Protein AF-A0A2D8ULL7-F1 (afdb_monomer)

Nearest PDB structures (foldseek):
  1o70-assembly1_A  TM=7.660E-01  e=4.285E-09  Drosophila melanogaster
  5n86-assembly1_A  TM=6.828E-01  e=6.508E-05  Homo sapiens
  7vd7-assembly1_A  TM=2.998E-01  e=7.685E-01  Salmonella enterica subsp. enterica serovar Typhimurium

Foldseek 3Di:
DDDDDDDDDDDDDDDPDDPPPDPPPPPPDCFLDDDPQQRVLRVLCSVQPPDDPPVFQKEFAGEGVLQVVVVVVPPPDDDDDNVQSNLLSQQRMFGHAQFLVNLVVQCVVVPFKHWTATSSGDIWIWGADPVGWIWIAAPVRDIWTQPATQDDDVSYGYTYTHHRHGHDP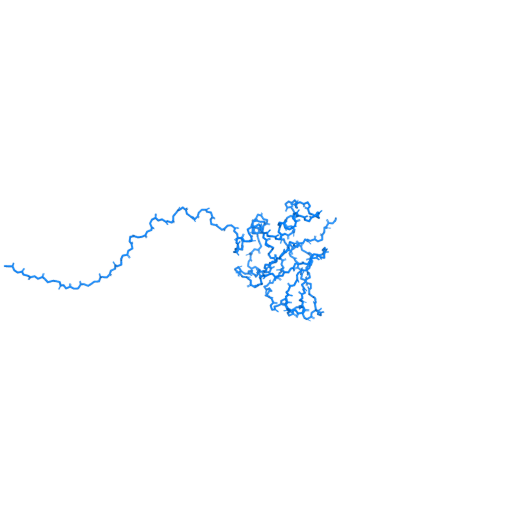PD

Radius of gyration: 24.32 Å; Cα contacts (8 Å, |Δi|>4): 278; chains: 1; bounding box: 44×92×46 Å

Secondary structure (DSSP, 8-state):
------------------S--SSSSSS----SSS-GGGHHHHHHHHHH-TTTTSS--EEEEEE-HHHHHHHHHSTT-PPPPHHHHHHHHHHTEEES---HHHHHHHHHHTTSEEEEEBTTSSEEEEEE-TTS-EEEE-TT--EEEEEEEEEEETTEEEEEESS--------

Sequence (171 aa):
MKTLNYFFKISLIAILFISYSSQAQSDAKSSVFEGNDLETFSKAMSVNTGDFFNGDKLTVFTPTNAAFENLSTEKYVEMPSDSKLRSTVYYHVVQGNLKSSDLKALIKEKGGRAMLKTLEGTTLTVSENSNGDIFVVDNLGRVASVSEPDLSQGNVIYHKIDKVLLPARNR

Solvent-accessible surface area (backbone atoms only — not comparable to full-atom values): 10231 Å² total; per-residue (Å²): 139,83,90,83,82,92,77,85,92,82,90,80,80,91,76,97,72,76,100,74,81,86,88,78,73,87,81,64,74,74,47,78,57,92,51,89,51,33,49,63,51,17,45,58,40,63,78,64,49,92,73,66,81,79,77,52,44,25,21,33,54,42,32,30,47,67,12,53,56,54,45,69,71,40,95,83,56,76,82,60,54,74,71,50,44,41,43,31,55,30,46,36,27,29,79,38,66,58,40,62,69,52,49,51,50,44,12,57,75,55,76,52,43,26,81,43,60,20,71,57,69,57,61,37,37,37,33,61,53,98,87,69,51,47,34,42,31,31,68,76,70,52,74,21,46,53,79,46,68,67,40,76,55,90,60,29,27,34,26,32,21,61,36,71,64,49,65,63,82,84,124

Structure (mmCIF, N/CA/C/O backbone):
data_AF-A0A2D8ULL7-F1
#
_entry.id   AF-A0A2D8ULL7-F1
#
loop_
_atom_site.group_PDB
_atom_site.id
_atom_site.type_symbol
_atom_site.label_atom_id
_atom_site.label_alt_id
_atom_site.label_comp_id
_atom_site.label_asym_id
_atom_site.label_entity_id
_atom_site.label_seq_id
_atom_site.pdbx_PDB_ins_code
_atom_site.Cartn_x
_atom_site.Cartn_y
_atom_site.Cartn_z
_atom_site.occupancy
_atom_site.B_iso_or_equiv
_atom_site.auth_seq_id
_atom_site.auth_comp_id
_atom_site.auth_asym_id
_atom_site.auth_atom_id
_atom_site.pdbx_PDB_model_num
ATOM 1 N N . MET A 1 1 ? 27.267 77.891 25.162 1.00 42.53 1 MET A N 1
ATOM 2 C CA . MET A 1 1 ? 26.117 77.566 24.283 1.00 42.53 1 MET A CA 1
ATOM 3 C C . MET A 1 1 ? 26.045 76.047 24.203 1.00 42.53 1 MET A C 1
ATOM 5 O O . MET A 1 1 ? 26.961 75.452 23.670 1.00 42.53 1 MET A O 1
ATOM 9 N N . LYS A 1 2 ? 25.275 75.434 25.107 1.00 42.53 2 LYS A N 1
ATOM 10 C CA . LYS A 1 2 ? 23.901 74.912 24.933 1.00 42.53 2 LYS A CA 1
ATOM 11 C C . LYS A 1 2 ? 23.903 73.431 24.517 1.00 42.53 2 LYS A C 1
ATOM 13 O O . LYS A 1 2 ? 24.079 73.090 23.358 1.00 42.53 2 LYS A O 1
ATOM 18 N N . THR A 1 3 ? 23.700 72.603 25.535 1.00 50.41 3 THR A N 1
ATOM 19 C CA . THR A 1 3 ? 23.174 71.235 25.525 1.00 50.41 3 THR A CA 1
ATOM 20 C C . THR A 1 3 ? 21.748 71.191 24.953 1.00 50.41 3 THR A C 1
ATOM 22 O O . THR A 1 3 ? 20.977 72.110 25.227 1.00 50.41 3 THR A O 1
ATOM 25 N N . LEU A 1 4 ? 21.381 70.133 24.211 1.00 41.19 4 LEU A N 1
ATOM 26 C CA . LEU A 1 4 ? 19.994 69.637 24.054 1.00 41.19 4 LEU A CA 1
ATOM 27 C C . LEU A 1 4 ? 20.014 68.277 23.315 1.00 41.19 4 LEU A C 1
ATOM 29 O O . LEU A 1 4 ? 20.316 68.220 22.132 1.00 41.19 4 LEU A O 1
ATOM 33 N N . ASN A 1 5 ? 20.029 67.155 24.035 1.00 39.62 5 ASN A N 1
ATOM 34 C CA . ASN A 1 5 ? 18.883 66.341 24.478 1.00 39.62 5 ASN A CA 1
ATOM 35 C C . ASN A 1 5 ? 18.274 65.421 23.406 1.00 39.62 5 ASN A C 1
ATOM 37 O O . ASN A 1 5 ? 17.535 65.840 22.522 1.00 39.62 5 ASN A O 1
ATOM 41 N N . TYR A 1 6 ? 18.537 64.130 23.623 1.00 51.78 6 TYR A N 1
ATOM 42 C CA . TYR A 1 6 ? 17.679 62.982 23.334 1.00 51.78 6 TYR A CA 1
ATOM 43 C C . TYR A 1 6 ? 16.190 63.281 23.556 1.00 51.78 6 TYR A C 1
ATOM 45 O O . TYR A 1 6 ? 15.825 63.627 24.674 1.00 51.78 6 TYR A O 1
ATOM 53 N N . PHE A 1 7 ? 15.334 63.013 22.567 1.00 45.09 7 PHE A N 1
ATOM 54 C CA . PHE A 1 7 ? 13.934 62.628 22.787 1.00 45.09 7 PHE A CA 1
ATOM 55 C C . PHE A 1 7 ? 13.396 61.835 21.574 1.00 45.09 7 PHE A C 1
ATOM 57 O O . PHE A 1 7 ? 13.470 62.306 20.448 1.00 45.09 7 PHE A O 1
ATOM 64 N N . PHE A 1 8 ? 12.816 60.660 21.867 1.00 37.88 8 PHE A N 1
ATOM 65 C CA . PHE A 1 8 ? 11.925 59.813 21.039 1.00 37.88 8 PHE A CA 1
ATOM 66 C C . PHE A 1 8 ? 12.534 59.045 19.843 1.00 37.88 8 PHE A C 1
ATOM 68 O O . PHE A 1 8 ? 12.815 59.614 18.802 1.00 37.88 8 PHE A O 1
ATOM 75 N N . LYS A 1 9 ? 12.882 57.752 19.975 1.00 40.62 9 LYS A N 1
ATOM 76 C CA . LYS A 1 9 ? 12.025 56.531 19.950 1.00 40.62 9 LYS A CA 1
ATOM 77 C C . LYS A 1 9 ? 11.342 56.252 18.595 1.00 40.62 9 LYS A C 1
ATOM 79 O O . LYS A 1 9 ? 10.423 56.974 18.244 1.00 40.62 9 LYS A O 1
ATOM 84 N N . ILE A 1 10 ? 11.763 55.152 17.947 1.00 43.44 10 ILE A N 1
ATOM 85 C CA . ILE A 1 10 ? 11.029 54.059 17.240 1.00 43.44 10 ILE A CA 1
ATOM 86 C C . ILE A 1 10 ? 12.094 53.369 16.346 1.00 43.44 10 ILE A C 1
ATOM 88 O O . ILE A 1 10 ? 12.570 53.951 15.385 1.00 43.44 10 ILE A O 1
ATOM 92 N N . SER A 1 11 ? 12.746 52.287 16.785 1.00 40.41 11 SER A N 1
ATOM 93 C CA . SER A 1 11 ? 12.319 50.886 16.605 1.00 40.41 11 SER A CA 1
ATOM 94 C C . SER A 1 11 ? 12.140 50.465 15.138 1.00 40.41 11 SER A C 1
ATOM 96 O O . SER A 1 11 ? 11.037 50.592 14.625 1.00 40.41 11 SER A O 1
ATOM 98 N N . LEU A 1 12 ? 13.171 49.879 14.512 1.00 40.28 12 LEU A N 1
ATOM 99 C CA . LEU A 1 12 ? 13.035 48.758 13.559 1.00 40.28 12 LEU A CA 1
ATOM 100 C C . LEU A 1 12 ? 14.432 48.172 13.272 1.00 40.28 12 LEU A C 1
ATOM 102 O O . LEU A 1 12 ? 15.271 48.812 12.654 1.00 40.28 12 LEU A O 1
ATOM 106 N N . ILE A 1 13 ? 14.791 47.105 13.984 1.00 45.66 13 ILE A N 1
ATOM 107 C CA . ILE A 1 13 ? 14.925 45.746 13.432 1.00 45.66 13 ILE A CA 1
ATOM 108 C C . ILE A 1 13 ? 16.165 45.605 12.540 1.00 45.66 13 ILE A C 1
ATOM 110 O O . ILE A 1 13 ? 16.195 45.959 11.366 1.00 45.66 13 ILE A O 1
ATOM 114 N N . ALA A 1 14 ? 17.188 45.018 13.160 1.00 44.94 14 ALA A N 1
ATOM 115 C CA . ALA A 1 14 ? 18.202 44.231 12.489 1.00 44.94 14 ALA A CA 1
ATOM 116 C C . ALA A 1 14 ? 17.547 43.219 11.543 1.00 44.94 14 ALA A C 1
ATOM 118 O O . ALA A 1 14 ? 16.606 42.560 11.958 1.00 44.94 14 ALA A O 1
ATOM 119 N N . ILE A 1 15 ? 18.072 43.085 10.328 1.00 46.38 15 ILE A N 1
ATOM 120 C CA . ILE A 1 15 ? 18.322 41.823 9.610 1.00 46.38 15 ILE A CA 1
ATOM 121 C C . ILE A 1 15 ? 19.080 42.239 8.342 1.00 46.38 15 ILE A C 1
ATOM 123 O O . ILE A 1 15 ? 18.524 42.506 7.285 1.00 46.38 15 ILE A O 1
ATOM 127 N N . LEU A 1 16 ? 20.399 42.346 8.487 1.00 43.47 16 LEU A N 1
ATOM 128 C CA . LEU A 1 16 ? 21.335 42.162 7.384 1.00 43.47 16 LEU A CA 1
ATOM 129 C C . LEU A 1 16 ? 21.692 40.672 7.406 1.00 43.47 16 LEU A C 1
ATOM 131 O O . LEU A 1 16 ? 22.759 40.288 7.872 1.00 43.47 16 LEU A O 1
ATOM 135 N N . PHE A 1 17 ? 20.737 39.818 7.043 1.00 42.25 17 PHE A N 1
ATOM 136 C CA . PHE A 1 17 ? 20.925 38.373 7.001 1.00 42.25 17 PHE A CA 1
ATOM 137 C C . PHE A 1 17 ? 20.250 37.814 5.746 1.00 42.25 17 PHE A C 1
ATOM 139 O O . PHE A 1 17 ? 19.043 37.934 5.564 1.00 42.25 17 PHE A O 1
ATOM 146 N N . ILE A 1 18 ? 21.087 37.135 4.956 1.00 45.19 18 ILE A N 1
ATOM 147 C CA . ILE A 1 18 ? 20.763 36.101 3.965 1.00 45.19 18 ILE A CA 1
ATOM 148 C C . ILE A 1 18 ? 20.451 36.614 2.549 1.00 45.19 18 ILE A C 1
ATOM 150 O O . ILE A 1 18 ? 19.363 36.456 2.013 1.00 45.19 18 ILE A O 1
ATOM 154 N N . SER A 1 19 ? 21.508 37.061 1.868 1.00 42.50 19 SER A N 1
ATOM 155 C CA . SER A 1 19 ? 21.683 36.856 0.418 1.00 42.50 19 SER A CA 1
ATOM 156 C C . SER A 1 19 ? 22.221 35.440 0.120 1.00 42.50 19 SER A C 1
ATOM 158 O O . SER A 1 19 ? 23.139 35.273 -0.675 1.00 42.50 19 SER A O 1
ATOM 160 N N . TYR A 1 20 ? 21.697 34.416 0.801 1.00 45.00 20 TYR A N 1
ATOM 161 C CA . TYR A 1 20 ? 22.112 33.010 0.679 1.00 45.00 20 TYR A CA 1
ATOM 162 C C . TYR A 1 20 ? 20.881 32.099 0.631 1.00 45.00 20 TYR A C 1
ATOM 164 O O . TYR A 1 20 ? 20.633 31.308 1.532 1.00 45.00 20 TYR A O 1
ATOM 172 N N . SER A 1 21 ? 20.076 32.224 -0.418 1.00 46.81 21 SER A N 1
ATOM 173 C CA . SER A 1 21 ? 19.049 31.224 -0.740 1.00 46.81 21 SER A CA 1
ATOM 174 C C . SER A 1 21 ? 18.521 31.427 -2.161 1.00 46.81 21 SER A C 1
ATOM 176 O O . SER A 1 21 ? 17.339 31.634 -2.400 1.00 46.81 21 SER A O 1
ATOM 178 N N . SER A 1 22 ? 19.408 31.408 -3.156 1.00 46.19 22 SER A N 1
ATOM 179 C CA . SER A 1 22 ? 18.988 31.318 -4.568 1.00 46.19 22 SER A CA 1
ATOM 180 C C . SER A 1 22 ? 19.790 30.304 -5.385 1.00 46.19 22 SER A C 1
ATOM 182 O O . SER A 1 22 ? 19.709 30.296 -6.605 1.00 46.19 22 SER A O 1
ATOM 184 N N . GLN A 1 23 ? 20.513 29.395 -4.721 1.00 43.12 23 GLN A N 1
ATOM 185 C CA . GLN A 1 23 ? 21.093 28.197 -5.347 1.00 43.12 23 GLN A CA 1
ATOM 186 C C . GLN A 1 23 ? 20.774 26.912 -4.563 1.00 43.12 23 GLN A C 1
ATOM 188 O O . GLN A 1 23 ? 21.605 26.025 -4.433 1.00 43.12 23 GLN A O 1
ATOM 193 N N . ALA A 1 24 ? 19.558 26.811 -4.024 1.00 42.03 24 ALA A N 1
ATOM 194 C CA . ALA A 1 24 ? 19.041 25.570 -3.432 1.00 42.03 24 ALA A CA 1
ATOM 195 C C . ALA A 1 24 ? 17.569 25.305 -3.806 1.00 42.03 24 ALA A C 1
ATOM 197 O O . ALA A 1 24 ? 16.882 24.541 -3.138 1.00 42.03 24 ALA A O 1
ATOM 198 N N . GLN A 1 25 ? 17.066 25.968 -4.856 1.00 40.09 25 GLN A N 1
ATOM 199 C CA . GLN A 1 25 ? 15.654 25.912 -5.258 1.00 40.09 25 GLN A CA 1
ATOM 200 C C . GLN A 1 25 ? 15.448 25.453 -6.714 1.00 40.09 25 GLN A C 1
ATOM 202 O O . GLN A 1 25 ? 14.352 25.591 -7.247 1.00 40.09 25 GLN A O 1
ATOM 207 N N . SER A 1 26 ? 16.475 24.885 -7.358 1.00 35.97 26 SER A N 1
ATOM 208 C CA . SER A 1 26 ? 16.364 24.283 -8.700 1.00 35.97 26 SER A CA 1
ATOM 209 C C . SER A 1 26 ? 16.340 22.749 -8.714 1.00 35.97 26 SER A C 1
ATOM 211 O O . SER A 1 26 ? 15.987 22.187 -9.740 1.00 35.97 26 SER A O 1
ATOM 213 N N . ASP A 1 27 ? 16.601 22.085 -7.582 1.00 39.12 27 ASP A N 1
ATOM 214 C CA . ASP A 1 27 ? 16.480 20.619 -7.425 1.00 39.12 27 ASP A CA 1
ATOM 215 C C . ASP A 1 27 ? 15.323 20.232 -6.479 1.00 39.12 27 ASP A C 1
ATOM 217 O O . ASP A 1 27 ? 15.292 19.159 -5.875 1.00 39.12 27 ASP A O 1
ATOM 221 N N . ALA A 1 28 ? 14.366 21.145 -6.292 1.00 39.00 28 ALA A N 1
ATOM 222 C CA . ALA A 1 28 ? 13.261 20.986 -5.358 1.00 39.00 28 ALA A CA 1
ATOM 223 C C . ALA A 1 28 ? 12.310 19.857 -5.797 1.00 39.00 28 ALA A C 1
ATOM 225 O O . ALA A 1 28 ? 11.585 19.999 -6.777 1.00 39.00 28 ALA A O 1
ATOM 226 N N . LYS A 1 29 ? 12.300 18.759 -5.026 1.00 42.38 29 LYS A N 1
ATOM 227 C CA . LYS A 1 29 ? 11.183 17.809 -4.844 1.00 42.38 29 LYS A CA 1
ATOM 228 C C . LYS A 1 29 ? 10.343 17.545 -6.109 1.00 42.38 29 LYS A C 1
AT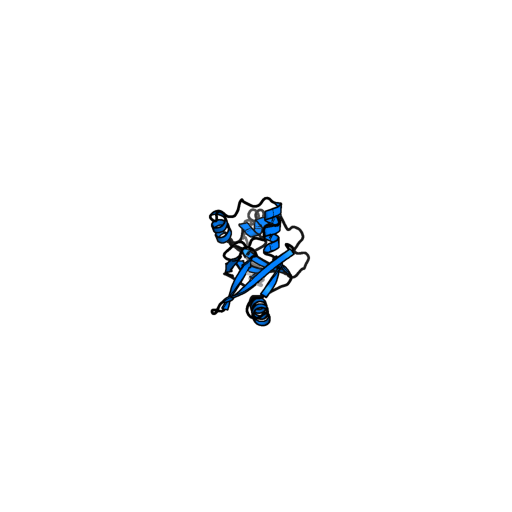OM 230 O O . LYS A 1 29 ? 9.236 18.052 -6.249 1.00 42.38 29 LYS A O 1
ATOM 235 N N . SER A 1 30 ? 10.808 16.639 -6.970 1.00 47.38 30 SER A N 1
ATOM 236 C CA . SER A 1 30 ? 9.905 15.916 -7.891 1.00 47.38 30 SER A CA 1
ATOM 237 C C . SER A 1 30 ? 9.269 14.677 -7.240 1.00 47.38 30 SER A C 1
ATOM 239 O O . SER A 1 30 ? 8.672 13.842 -7.926 1.00 47.38 30 SER A O 1
ATOM 241 N N . SER A 1 31 ? 9.411 14.528 -5.918 1.00 57.62 31 SER A N 1
ATOM 242 C CA . SER A 1 31 ? 8.870 13.400 -5.175 1.00 57.62 31 SER A CA 1
ATOM 243 C C . SER A 1 31 ? 7.393 13.641 -4.857 1.00 57.62 31 SER A C 1
ATOM 245 O O . SER A 1 31 ? 7.048 14.567 -4.125 1.00 57.62 31 SER A O 1
ATOM 247 N N . VAL A 1 32 ? 6.520 12.793 -5.408 1.00 67.50 32 VAL A N 1
ATOM 248 C CA . VAL A 1 32 ? 5.076 12.787 -5.119 1.00 67.50 32 VAL A CA 1
ATOM 249 C C . VAL A 1 32 ? 4.803 12.608 -3.621 1.00 67.50 32 VAL A C 1
ATOM 251 O O . VAL A 1 32 ? 3.843 13.176 -3.115 1.00 67.50 32 VAL A O 1
ATOM 254 N N . PHE A 1 33 ? 5.659 11.870 -2.907 1.00 73.88 33 PHE A N 1
ATOM 255 C CA . PHE A 1 33 ? 5.548 11.631 -1.467 1.00 73.88 33 PHE A CA 1
ATOM 256 C C . PHE A 1 33 ? 6.785 12.127 -0.718 1.00 73.88 33 PHE A C 1
ATOM 258 O O . PHE A 1 33 ? 7.880 12.204 -1.279 1.00 73.88 33 PHE A O 1
ATOM 265 N N . GLU A 1 34 ? 6.615 12.464 0.560 1.00 70.75 34 GLU A N 1
ATOM 266 C CA . GLU A 1 34 ? 7.719 12.869 1.430 1.00 70.75 34 GLU A CA 1
ATOM 267 C C . GLU A 1 34 ? 8.381 11.641 2.070 1.00 70.75 34 GLU A C 1
ATOM 269 O O . GLU A 1 34 ? 7.708 10.811 2.681 1.00 70.75 34 GLU A O 1
ATOM 274 N N . GLY A 1 35 ? 9.703 11.524 1.917 1.00 69.62 35 GLY A N 1
ATOM 275 C CA . GLY A 1 35 ? 10.508 10.432 2.472 1.00 69.62 35 GLY A CA 1
ATOM 276 C C . GLY A 1 35 ? 11.676 10.066 1.557 1.00 69.62 35 GLY A C 1
ATOM 277 O O . GLY A 1 35 ? 11.483 9.817 0.367 1.00 69.62 35 GLY A O 1
ATOM 278 N N . ASN A 1 36 ? 12.891 10.019 2.107 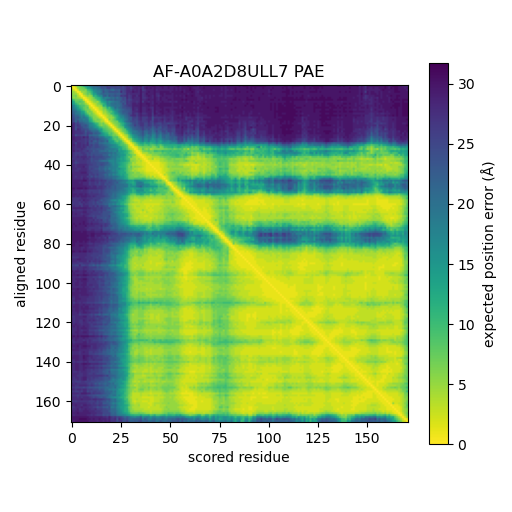1.00 75.75 36 ASN A N 1
ATOM 279 C CA . ASN A 1 36 ? 14.085 9.555 1.383 1.00 75.75 36 ASN A CA 1
ATOM 280 C C . ASN A 1 36 ? 13.982 8.066 0.998 1.00 75.75 36 ASN A C 1
ATOM 282 O O . ASN A 1 36 ? 14.583 7.612 0.030 1.00 75.75 36 ASN A O 1
ATOM 286 N N . ASP A 1 37 ? 13.173 7.310 1.735 1.00 79.81 37 ASP A N 1
ATOM 287 C CA . ASP A 1 37 ? 12.847 5.910 1.505 1.00 79.81 37 ASP A CA 1
ATOM 288 C C . ASP A 1 37 ? 11.813 5.688 0.389 1.00 79.81 37 ASP A C 1
ATOM 290 O O . ASP A 1 37 ? 11.549 4.536 0.058 1.00 79.81 37 ASP A O 1
ATOM 294 N N . LEU A 1 38 ? 11.238 6.742 -0.205 1.00 80.19 38 LEU A N 1
ATOM 295 C CA . LEU A 1 38 ? 10.164 6.649 -1.210 1.00 80.19 38 LEU A CA 1
AT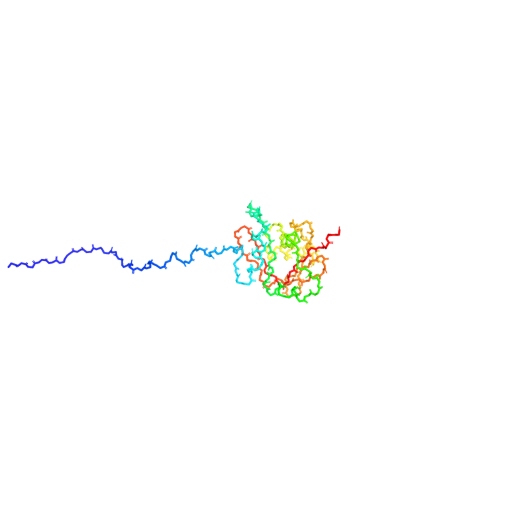OM 296 C C . LEU A 1 38 ? 10.548 7.203 -2.590 1.00 80.19 38 LEU A C 1
ATOM 298 O O . LEU A 1 38 ? 9.698 7.293 -3.484 1.00 80.19 38 LEU A O 1
ATOM 302 N N . GLU A 1 39 ? 11.807 7.596 -2.783 1.00 79.50 39 GLU A N 1
ATOM 303 C CA . GLU A 1 39 ? 12.277 8.252 -4.009 1.00 79.50 39 GLU A CA 1
ATOM 304 C C . GLU A 1 39 ? 12.041 7.399 -5.262 1.00 79.50 39 GLU A C 1
ATOM 306 O O . GLU A 1 39 ? 11.579 7.916 -6.283 1.00 79.50 39 GLU A O 1
ATOM 311 N N . THR A 1 40 ? 12.281 6.085 -5.180 1.00 79.62 40 THR A N 1
ATOM 312 C CA . THR A 1 40 ? 12.129 5.167 -6.322 1.00 79.62 40 THR A CA 1
ATOM 313 C C . THR A 1 40 ? 10.683 5.114 -6.809 1.00 79.62 40 THR A C 1
ATOM 315 O O . THR A 1 40 ? 10.417 5.304 -7.999 1.00 79.62 40 THR A O 1
ATOM 318 N N . PHE A 1 41 ? 9.732 4.914 -5.889 1.00 81.88 41 PHE A N 1
ATOM 319 C CA . PHE A 1 41 ? 8.310 4.879 -6.231 1.00 81.88 41 PHE A CA 1
ATOM 320 C C . PHE A 1 41 ? 7.810 6.249 -6.685 1.00 81.88 41 PHE A C 1
ATOM 322 O O . PHE A 1 41 ? 7.108 6.348 -7.689 1.00 81.88 41 PHE A O 1
ATOM 329 N N . SER A 1 42 ? 8.209 7.315 -5.989 1.00 78.44 42 SER A N 1
ATOM 330 C CA . SER A 1 42 ? 7.803 8.679 -6.329 1.00 78.44 42 SER A CA 1
ATOM 331 C C . SER A 1 42 ? 8.251 9.065 -7.735 1.00 78.44 42 SER A C 1
ATOM 333 O O . SER A 1 42 ? 7.469 9.632 -8.490 1.00 78.44 42 SER A O 1
ATOM 335 N N . LYS A 1 43 ? 9.475 8.698 -8.130 1.00 78.12 43 LYS A N 1
ATOM 336 C CA . LYS A 1 43 ? 9.974 8.908 -9.492 1.00 78.12 43 LYS A CA 1
ATOM 337 C C . LYS A 1 43 ? 9.203 8.075 -10.515 1.00 78.12 43 LYS A C 1
ATOM 339 O O . LYS A 1 43 ? 8.813 8.605 -11.554 1.00 78.12 43 LYS A O 1
ATOM 344 N N . ALA A 1 44 ? 8.962 6.793 -10.226 1.00 77.12 44 ALA A N 1
ATOM 345 C CA . ALA A 1 44 ? 8.168 5.921 -11.094 1.00 77.12 44 ALA A CA 1
ATOM 346 C C . ALA A 1 44 ? 6.746 6.463 -11.303 1.00 77.12 44 ALA A C 1
ATOM 348 O O . ALA A 1 44 ? 6.208 6.360 -12.406 1.00 77.12 44 ALA A O 1
ATOM 349 N N . MET A 1 45 ? 6.171 7.081 -10.272 1.00 77.75 45 MET A N 1
ATOM 350 C CA . MET A 1 45 ? 4.891 7.769 -10.344 1.00 77.75 45 MET A CA 1
ATOM 351 C C . MET A 1 45 ? 5.008 9.031 -11.211 1.00 77.75 45 MET A C 1
ATOM 353 O O . MET A 1 45 ? 4.408 9.078 -12.281 1.00 77.75 45 MET A O 1
ATOM 357 N N . SER A 1 46 ? 5.883 9.981 -10.870 1.00 73.44 46 SER A N 1
ATOM 358 C CA . SER A 1 46 ? 6.063 11.243 -11.614 1.00 73.44 46 SER A CA 1
ATOM 359 C C . SER A 1 46 ? 6.276 11.067 -13.125 1.00 73.44 46 SER A C 1
ATOM 361 O O . SER A 1 46 ? 5.780 11.870 -13.909 1.00 73.44 46 SER A O 1
ATOM 363 N N . VAL A 1 47 ? 6.972 10.008 -13.556 1.00 70.12 47 VAL A N 1
ATOM 364 C CA . VAL A 1 47 ? 7.218 9.723 -14.984 1.00 70.12 47 VAL A CA 1
ATOM 365 C C . VAL A 1 47 ? 5.984 9.156 -15.704 1.00 70.12 47 VAL A C 1
ATOM 367 O O . VAL A 1 47 ? 5.838 9.342 -16.908 1.00 70.12 47 VAL A O 1
ATOM 370 N N . ASN A 1 48 ? 5.078 8.478 -14.993 1.00 64.50 48 ASN A N 1
ATOM 371 C CA . ASN A 1 48 ? 3.993 7.694 -15.598 1.00 64.50 48 ASN A CA 1
ATOM 372 C C . ASN A 1 48 ? 2.578 8.225 -15.319 1.00 64.50 48 ASN A C 1
ATOM 374 O O . ASN A 1 48 ? 1.608 7.658 -15.838 1.00 64.50 48 ASN A O 1
ATOM 378 N N . THR A 1 49 ? 2.426 9.260 -14.485 1.00 62.44 49 THR A N 1
ATOM 379 C CA . THR A 1 49 ? 1.140 9.579 -13.838 1.00 62.44 49 THR A CA 1
ATOM 380 C C . THR A 1 49 ? 0.777 11.070 -13.844 1.00 62.44 49 THR A C 1
ATOM 382 O O . THR A 1 49 ? 0.258 11.568 -12.847 1.00 62.44 49 THR A O 1
ATOM 385 N N . GLY A 1 50 ? 1.012 11.782 -14.953 1.00 56.53 50 GLY A N 1
ATOM 386 C CA . GLY A 1 50 ? 0.738 13.226 -15.076 1.00 56.53 50 GLY A CA 1
ATOM 387 C C . GLY A 1 50 ? -0.697 13.688 -14.751 1.00 56.53 50 GLY A C 1
ATOM 388 O O . GLY A 1 50 ? -0.871 14.848 -14.405 1.00 56.53 50 GLY A O 1
ATOM 389 N N . ASP A 1 51 ? -1.696 12.791 -14.771 1.00 56.16 51 ASP A N 1
ATOM 390 C CA . ASP A 1 51 ? -3.125 13.164 -14.754 1.00 56.16 51 ASP A CA 1
ATOM 391 C C . ASP A 1 51 ? -3.968 12.614 -13.581 1.00 56.16 51 ASP A C 1
ATOM 393 O O . ASP A 1 51 ? -5.188 12.764 -13.580 1.00 56.16 51 ASP A O 1
ATOM 397 N N . PHE A 1 52 ? -3.394 11.950 -12.573 1.00 59.91 52 PHE A N 1
ATOM 398 C CA . PHE A 1 52 ? -4.238 11.274 -11.565 1.00 59.91 52 PHE A CA 1
ATOM 399 C C . PHE A 1 52 ? -4.780 12.150 -10.456 1.00 59.91 52 PHE A C 1
ATOM 401 O O . PHE A 1 52 ? -5.832 11.859 -9.893 1.00 59.91 52 PHE A O 1
ATOM 408 N N . PHE A 1 53 ? -4.054 13.200 -10.101 1.00 61.75 53 PHE A N 1
ATOM 409 C CA . PHE A 1 53 ? -4.368 14.001 -8.925 1.00 61.75 53 PHE A CA 1
ATOM 410 C C . PHE A 1 53 ? -5.371 15.117 -9.247 1.00 61.75 53 PHE A C 1
ATOM 412 O O . PHE A 1 53 ? -5.327 16.182 -8.635 1.00 61.75 53 PHE A O 1
ATOM 419 N N . ASN A 1 54 ? -6.298 14.871 -10.182 1.00 62.72 54 ASN A N 1
ATOM 420 C CA . ASN A 1 54 ? -7.355 15.798 -10.604 1.00 62.72 54 ASN A CA 1
ATOM 421 C C . ASN A 1 54 ? -8.469 15.943 -9.543 1.00 62.72 54 ASN A C 1
ATOM 423 O O . ASN A 1 54 ? -9.655 15.936 -9.854 1.00 62.72 54 ASN A O 1
ATOM 427 N N . GLY A 1 55 ? -8.095 16.065 -8.267 1.00 63.97 55 GLY A N 1
ATOM 428 C CA . GLY A 1 55 ? -9.020 16.270 -7.151 1.00 63.97 55 GLY A CA 1
ATOM 429 C C . GLY A 1 55 ? -9.636 14.997 -6.564 1.00 63.97 55 GLY A C 1
ATOM 430 O O . GLY A 1 55 ? -10.335 15.089 -5.555 1.00 63.97 55 GLY A O 1
ATOM 431 N N . ASP A 1 56 ? -9.354 13.827 -7.137 1.00 79.31 56 ASP A N 1
ATOM 432 C CA . ASP A 1 56 ? -9.872 12.561 -6.627 1.00 79.31 56 ASP A CA 1
ATOM 433 C C . ASP A 1 56 ? -9.239 12.170 -5.287 1.00 79.31 56 ASP A C 1
ATOM 435 O O . ASP A 1 56 ? -8.050 12.373 -5.027 1.00 79.31 56 ASP A O 1
ATOM 439 N N . LYS A 1 57 ? -10.070 11.575 -4.429 1.00 89.25 57 LYS A N 1
ATOM 440 C CA . LYS A 1 57 ? -9.646 10.945 -3.178 1.00 89.25 57 LYS A CA 1
ATOM 441 C C . LYS A 1 57 ? -9.047 9.589 -3.505 1.00 89.25 57 LYS A C 1
ATOM 443 O O . LYS A 1 57 ? -9.756 8.736 -4.044 1.00 89.25 57 LYS A O 1
ATOM 448 N N . LEU A 1 58 ? -7.775 9.396 -3.186 1.00 91.00 58 LEU 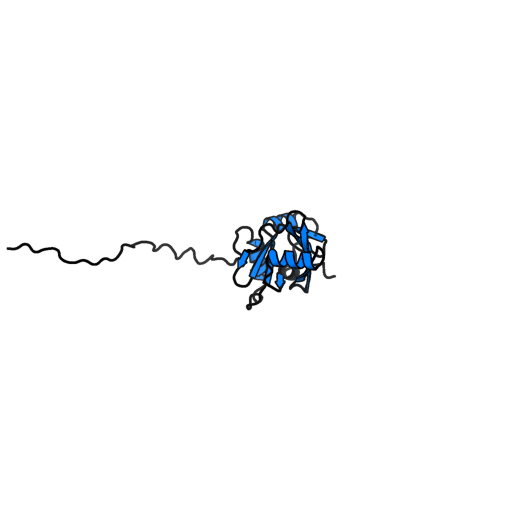A N 1
ATOM 449 C CA . LEU A 1 58 ? -7.023 8.190 -3.515 1.00 91.00 58 LEU A CA 1
ATOM 450 C C . LEU A 1 58 ? -6.294 7.658 -2.288 1.00 91.00 58 LEU A C 1
ATOM 452 O O . LEU A 1 58 ? -5.853 8.414 -1.422 1.00 91.00 58 LEU A O 1
ATOM 456 N N . THR A 1 59 ? -6.122 6.341 -2.269 1.00 93.56 59 THR A N 1
ATOM 457 C CA . THR A 1 59 ? -5.248 5.658 -1.325 1.00 93.56 59 THR A CA 1
ATOM 458 C C . THR A 1 59 ? -4.134 4.973 -2.091 1.00 93.56 59 THR A C 1
ATOM 460 O O . THR A 1 59 ? -4.400 4.232 -3.037 1.00 93.56 59 THR A O 1
ATOM 463 N N . VAL A 1 60 ? -2.891 5.223 -1.695 1.00 92.62 60 VAL A N 1
ATOM 464 C CA . VAL A 1 60 ? -1.702 4.676 -2.353 1.00 92.62 60 VAL A CA 1
ATOM 465 C C . VAL A 1 60 ? -0.936 3.799 -1.375 1.00 92.62 60 VAL A C 1
ATOM 467 O O . VAL A 1 60 ? -0.553 4.238 -0.296 1.00 92.62 60 VAL A O 1
ATOM 470 N N . PHE A 1 61 ? -0.698 2.547 -1.742 1.00 94.94 61 PHE A N 1
ATOM 471 C CA . PHE A 1 61 ? 0.194 1.672 -0.992 1.00 94.94 61 PHE A CA 1
ATOM 472 C C . PHE A 1 61 ? 1.613 1.870 -1.523 1.00 94.94 61 PHE A C 1
ATOM 474 O O . PHE A 1 61 ? 1.936 1.414 -2.612 1.00 94.94 61 PHE A O 1
ATOM 481 N N . THR A 1 62 ? 2.452 2.604 -0.801 1.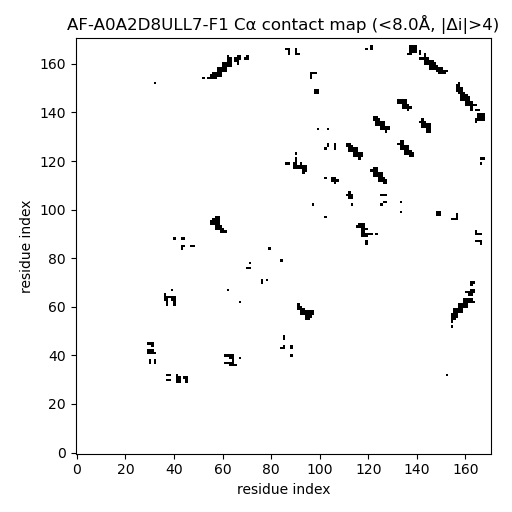00 92.31 62 THR A N 1
ATOM 482 C CA . THR A 1 62 ? 3.735 3.089 -1.318 1.00 92.31 62 THR A CA 1
ATOM 483 C C . THR A 1 62 ? 4.880 2.176 -0.869 1.00 92.31 62 THR A C 1
ATOM 485 O O . THR A 1 62 ? 5.247 2.199 0.308 1.00 92.31 62 THR A O 1
ATOM 488 N N . PRO A 1 63 ? 5.473 1.362 -1.758 1.00 92.62 63 PRO A N 1
ATOM 489 C CA . PRO A 1 63 ? 6.631 0.548 -1.415 1.00 92.62 63 PRO A CA 1
ATOM 490 C C . PRO A 1 63 ? 7.862 1.409 -1.131 1.00 92.62 63 PRO A C 1
ATOM 492 O O . PRO A 1 63 ? 8.147 2.376 -1.841 1.00 92.62 63 PRO A O 1
ATOM 495 N N . THR A 1 64 ? 8.609 1.022 -0.099 1.00 90.19 64 THR A N 1
ATOM 496 C CA . THR A 1 64 ? 9.899 1.637 0.249 1.00 90.19 64 THR A CA 1
ATOM 497 C C . THR A 1 64 ? 11.005 1.245 -0.736 1.00 90.19 64 THR A C 1
ATOM 499 O O . THR A 1 64 ? 10.903 0.244 -1.440 1.00 90.19 64 THR A O 1
ATOM 502 N N . ASN A 1 65 ? 12.116 1.980 -0.763 1.00 85.56 65 ASN A N 1
ATOM 503 C CA . ASN A 1 65 ? 13.294 1.636 -1.567 1.00 85.56 65 ASN A CA 1
ATOM 504 C C . ASN A 1 65 ? 13.795 0.213 -1.254 1.00 85.56 65 ASN A C 1
ATOM 506 O O . ASN A 1 65 ? 14.091 -0.548 -2.172 1.00 85.56 65 ASN A O 1
ATOM 510 N N . ALA A 1 66 ? 13.770 -0.191 0.022 1.00 85.31 66 ALA A N 1
ATOM 511 C CA . ALA A 1 66 ? 14.112 -1.552 0.440 1.00 85.31 66 ALA A CA 1
ATOM 512 C C . ALA A 1 66 ? 13.189 -2.614 -0.192 1.00 85.31 66 ALA A C 1
ATOM 514 O O . ALA A 1 66 ? 13.632 -3.711 -0.530 1.00 85.31 66 ALA A O 1
ATOM 515 N N . ALA A 1 67 ? 11.912 -2.290 -0.415 1.00 86.00 67 ALA A N 1
ATOM 516 C CA . ALA A 1 67 ? 10.980 -3.171 -1.115 1.00 86.00 67 ALA A CA 1
ATOM 517 C C . ALA A 1 67 ? 11.395 -3.413 -2.578 1.00 86.00 67 ALA A C 1
ATOM 519 O O . ALA A 1 67 ? 11.245 -4.528 -3.081 1.00 86.00 67 ALA A O 1
ATOM 520 N N . PHE A 1 68 ? 11.927 -2.390 -3.258 1.00 81.75 68 PHE A N 1
ATOM 521 C CA . PHE A 1 68 ? 12.443 -2.509 -4.627 1.00 81.75 68 PHE A CA 1
ATOM 522 C C . PHE A 1 68 ? 13.757 -3.285 -4.692 1.00 81.75 68 PHE A C 1
ATOM 524 O O . PHE A 1 68 ? 13.932 -4.114 -5.585 1.00 81.75 68 PHE A O 1
ATOM 531 N N . GLU A 1 69 ? 14.659 -3.058 -3.738 1.00 81.81 69 GLU A N 1
ATOM 532 C CA . GLU A 1 69 ? 15.900 -3.829 -3.622 1.00 81.81 69 GLU A CA 1
ATOM 533 C C . GLU A 1 69 ? 15.589 -5.318 -3.441 1.00 81.81 69 GLU A C 1
ATOM 535 O O . GLU A 1 69 ? 16.078 -6.150 -4.209 1.00 81.81 69 GLU A O 1
ATOM 540 N N . ASN A 1 70 ? 14.677 -5.653 -2.524 1.00 79.62 70 ASN A N 1
ATOM 541 C CA . ASN A 1 70 ? 14.226 -7.028 -2.318 1.00 79.62 70 ASN A CA 1
ATOM 542 C C . ASN A 1 70 ? 13.581 -7.618 -3.578 1.00 79.62 70 ASN A C 1
ATOM 544 O O . ASN A 1 70 ? 13.870 -8.760 -3.930 1.00 79.62 70 ASN A O 1
ATOM 548 N N . LEU A 1 71 ? 12.780 -6.840 -4.314 1.00 77.62 71 LEU A N 1
ATOM 549 C CA . LEU A 1 71 ? 12.172 -7.298 -5.565 1.00 77.62 71 LEU A CA 1
ATOM 550 C C . LEU A 1 71 ? 13.222 -7.727 -6.599 1.00 77.62 71 LEU A C 1
ATOM 552 O O . LEU A 1 71 ? 13.037 -8.742 -7.263 1.00 77.62 71 LEU A O 1
ATOM 556 N N . SER A 1 72 ? 14.326 -6.984 -6.720 1.00 66.75 72 SER A N 1
ATOM 557 C CA . SER A 1 72 ? 15.398 -7.299 -7.675 1.00 66.75 72 SER A CA 1
ATOM 558 C C . SER A 1 72 ? 16.116 -8.620 -7.367 1.00 66.75 72 SER A C 1
ATOM 560 O O . SER A 1 72 ? 16.597 -9.300 -8.273 1.00 66.75 72 SER A O 1
ATOM 562 N N . THR A 1 73 ? 16.156 -9.011 -6.090 1.00 61.44 73 THR A N 1
ATOM 563 C CA . THR A 1 73 ? 16.739 -10.290 -5.653 1.00 61.44 73 THR A CA 1
ATOM 564 C C . THR A 1 73 ? 15.808 -11.477 -5.880 1.00 61.44 73 THR A C 1
ATOM 566 O O . THR A 1 73 ? 16.250 -12.626 -5.973 1.00 61.44 73 THR A O 1
ATOM 569 N N . GLU A 1 74 ? 14.509 -11.220 -6.010 1.00 63.59 74 GLU A N 1
ATOM 570 C CA . GLU A 1 74 ? 13.533 -12.249 -6.299 1.00 63.59 74 GLU A CA 1
ATOM 571 C C . GLU A 1 74 ? 13.546 -12.549 -7.801 1.00 63.59 74 GLU A C 1
ATOM 573 O O . GLU A 1 74 ? 13.226 -11.708 -8.637 1.00 63.59 74 GLU A O 1
ATOM 578 N N . LYS A 1 75 ? 13.879 -13.796 -8.160 1.00 55.16 75 LYS A N 1
ATOM 579 C CA . LYS A 1 75 ? 14.018 -14.302 -9.546 1.00 55.16 75 LYS A CA 1
ATOM 580 C C . LYS A 1 75 ? 12.757 -14.186 -10.433 1.00 55.16 75 LYS A C 1
ATOM 582 O O . LYS A 1 75 ? 12.711 -14.772 -11.511 1.00 55.16 75 LYS A O 1
ATOM 587 N N . TYR A 1 76 ? 11.719 -13.495 -9.976 1.00 53.03 76 TYR A N 1
ATOM 588 C CA . TYR A 1 76 ? 10.396 -13.426 -10.587 1.00 53.03 76 TYR A CA 1
ATOM 589 C C . TYR A 1 76 ? 10.159 -12.188 -11.456 1.00 53.03 76 TYR A C 1
ATOM 591 O O . TYR A 1 76 ? 9.152 -12.153 -12.169 1.00 53.03 76 TYR A O 1
ATOM 599 N N . VAL A 1 77 ? 11.055 -11.195 -11.442 1.00 55.34 77 VAL A N 1
ATOM 600 C CA . VAL A 1 77 ? 10.799 -9.911 -12.104 1.00 55.34 77 VAL A CA 1
ATOM 601 C C . VAL A 1 77 ? 11.954 -9.525 -13.023 1.00 55.34 77 VAL A C 1
ATOM 603 O O . VAL A 1 77 ? 12.942 -8.936 -12.601 1.00 55.34 77 VAL A O 1
ATOM 606 N N . GLU A 1 78 ? 11.805 -9.809 -14.319 1.00 56.91 78 GLU A N 1
ATOM 607 C CA . GLU A 1 78 ? 12.446 -8.953 -15.320 1.00 56.91 78 GLU A CA 1
ATOM 608 C C . GLU A 1 78 ? 11.920 -7.535 -15.109 1.00 56.91 78 GLU A C 1
ATOM 610 O O . GLU A 1 78 ? 10.702 -7.344 -15.000 1.00 56.91 78 GLU A O 1
ATOM 615 N N . MET A 1 79 ? 12.832 -6.563 -15.023 1.00 54.12 79 MET A N 1
ATOM 616 C CA . MET A 1 79 ? 12.471 -5.172 -14.780 1.00 54.12 79 MET A CA 1
ATOM 617 C C . MET A 1 79 ? 11.391 -4.758 -15.792 1.00 54.12 79 MET A C 1
ATOM 619 O O . MET A 1 79 ? 11.575 -4.948 -16.998 1.00 54.12 79 MET A O 1
ATOM 623 N N . PRO A 1 80 ? 10.220 -4.302 -15.320 1.00 58.09 80 PRO A N 1
ATOM 624 C CA . PRO A 1 80 ? 9.081 -4.090 -16.192 1.00 58.09 80 PRO A CA 1
ATOM 625 C C . PRO A 1 80 ? 9.409 -3.046 -17.270 1.00 58.09 80 PRO A C 1
ATOM 627 O O . PRO A 1 80 ? 9.962 -1.996 -16.961 1.00 58.09 80 PRO A O 1
ATOM 630 N N . SER A 1 81 ? 9.037 -3.319 -18.528 1.00 65.31 81 SER A N 1
ATOM 631 C CA . SER A 1 81 ? 8.970 -2.295 -19.583 1.00 65.31 81 SER A CA 1
ATOM 632 C C . SER A 1 81 ? 8.098 -1.120 -19.128 1.00 65.31 81 SER A C 1
ATOM 634 O O . SER A 1 81 ? 7.231 -1.316 -18.278 1.00 65.31 81 SER A O 1
ATOM 636 N N . ASP A 1 82 ? 8.239 0.067 -19.721 1.00 67.31 82 ASP A N 1
ATOM 637 C CA . ASP A 1 82 ? 7.505 1.280 -19.299 1.00 67.31 82 ASP A CA 1
ATOM 638 C C . ASP A 1 82 ? 5.988 1.055 -19.116 1.00 67.31 82 ASP A C 1
ATOM 640 O O . ASP A 1 82 ? 5.386 1.501 -18.140 1.00 67.31 82 ASP A O 1
ATOM 64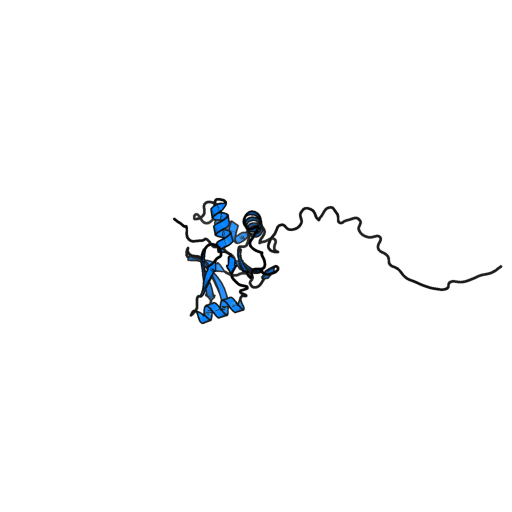4 N N . SER A 1 83 ? 5.369 0.259 -19.995 1.00 68.69 83 SER A N 1
ATOM 645 C CA . SER A 1 83 ? 3.958 -0.144 -19.891 1.00 68.69 83 SER A CA 1
ATOM 646 C C . SER A 1 83 ? 3.637 -0.987 -18.650 1.00 68.69 83 SER A C 1
ATOM 648 O O . SER A 1 83 ? 2.624 -0.768 -17.983 1.00 68.69 83 SER A O 1
ATOM 650 N N . LYS A 1 84 ? 4.506 -1.943 -18.316 1.00 75.69 84 LYS A N 1
ATOM 651 C CA . LYS A 1 84 ? 4.385 -2.778 -17.120 1.00 75.69 84 LYS A CA 1
ATOM 652 C C . LYS A 1 84 ? 4.664 -1.954 -15.865 1.00 75.69 84 LYS A C 1
ATOM 654 O O . LYS A 1 84 ? 3.990 -2.155 -14.865 1.00 75.69 84 LYS A O 1
ATOM 659 N N . LEU A 1 85 ? 5.601 -1.004 -15.922 1.00 77.00 85 LEU A N 1
ATOM 660 C CA . LEU A 1 85 ? 5.896 -0.109 -14.805 1.00 77.00 85 LEU A CA 1
ATOM 661 C C . LEU A 1 85 ? 4.675 0.752 -14.480 1.00 77.00 85 LEU A C 1
ATOM 663 O O . LEU A 1 85 ? 4.283 0.845 -13.319 1.00 77.00 85 LEU A O 1
ATOM 667 N N . ARG A 1 86 ? 4.019 1.303 -15.508 1.00 80.75 86 ARG A N 1
ATOM 668 C CA . ARG A 1 86 ? 2.761 2.034 -15.351 1.00 80.75 86 ARG A CA 1
ATOM 669 C C . ARG A 1 86 ? 1.679 1.161 -14.712 1.00 80.75 86 ARG A C 1
ATOM 671 O O . ARG A 1 86 ? 1.110 1.570 -13.709 1.00 80.75 86 ARG A O 1
ATOM 678 N N . SER A 1 87 ? 1.431 -0.041 -15.234 1.00 83.69 87 SER A N 1
ATOM 679 C CA . SER A 1 87 ? 0.456 -0.981 -14.650 1.00 83.69 87 SER A CA 1
ATOM 680 C C . SER A 1 87 ? 0.770 -1.285 -13.176 1.00 83.69 87 SER A C 1
ATOM 682 O O . SER A 1 87 ? -0.109 -1.160 -12.327 1.00 83.69 87 SER A O 1
ATOM 684 N N . THR A 1 88 ? 2.036 -1.541 -12.836 1.00 86.12 88 THR A N 1
ATOM 685 C CA . THR A 1 88 ? 2.472 -1.744 -11.447 1.00 86.12 88 THR A CA 1
ATOM 686 C C . THR A 1 88 ? 2.206 -0.524 -10.567 1.00 86.12 88 THR A C 1
ATOM 688 O O . THR A 1 88 ? 1.684 -0.681 -9.468 1.00 86.12 88 THR A O 1
ATOM 691 N N . VAL A 1 89 ? 2.512 0.698 -11.017 1.00 87.88 89 VAL A N 1
ATOM 692 C CA . VAL A 1 89 ? 2.222 1.915 -10.236 1.00 87.88 89 VAL A CA 1
ATOM 693 C C . VAL A 1 89 ? 0.716 2.059 -10.007 1.00 87.88 89 VAL A C 1
ATOM 695 O O . VAL A 1 89 ? 0.293 2.269 -8.876 1.00 87.88 89 VAL A O 1
ATOM 698 N N . TYR A 1 90 ? -0.101 1.874 -11.046 1.00 88.56 90 TYR A N 1
ATOM 699 C CA . TYR A 1 90 ? -1.565 1.974 -10.966 1.00 88.56 90 TYR A CA 1
ATOM 700 C C . TYR A 1 90 ? -2.165 0.905 -10.042 1.00 88.56 90 TYR A C 1
ATOM 702 O O . TYR A 1 90 ? -3.191 1.139 -9.405 1.00 88.56 90 TYR A O 1
ATOM 710 N N . TYR A 1 91 ? -1.518 -0.257 -9.944 1.00 92.19 91 TYR A N 1
ATOM 711 C CA . TYR A 1 91 ? -1.947 -1.356 -9.089 1.00 92.19 91 TYR A CA 1
ATOM 712 C C . TYR A 1 91 ? -1.797 -1.032 -7.597 1.00 92.19 91 TYR A C 1
ATOM 714 O O . TYR A 1 91 ? -2.563 -1.522 -6.777 1.00 92.19 91 TYR A O 1
ATOM 722 N N . HIS A 1 92 ? -0.874 -0.141 -7.233 1.00 93.06 92 HIS A N 1
ATOM 723 C CA . HIS A 1 92 ? -0.722 0.334 -5.855 1.00 93.06 92 HIS A CA 1
ATOM 724 C C . HIS A 1 92 ? -1.739 1.416 -5.468 1.00 93.06 92 HIS A C 1
ATOM 726 O O . HIS A 1 92 ? -1.777 1.827 -4.308 1.00 93.06 92 HIS A O 1
ATOM 732 N N . VAL A 1 93 ? -2.554 1.893 -6.412 1.00 91.88 93 VAL A N 1
ATOM 733 C CA . VAL A 1 93 ? -3.518 2.971 -6.181 1.00 91.88 93 VAL A CA 1
ATOM 734 C C . VAL A 1 93 ? -4.931 2.409 -6.155 1.00 91.88 93 VAL A C 1
ATOM 736 O O . VAL A 1 93 ? -5.356 1.721 -7.083 1.00 91.88 93 VAL A O 1
ATOM 739 N N . VAL A 1 94 ? -5.684 2.748 -5.114 1.00 93.62 94 VAL A N 1
ATOM 740 C CA . VAL A 1 94 ? -7.109 2.432 -4.979 1.00 93.62 94 VAL A CA 1
ATOM 741 C C . VAL A 1 94 ? -7.911 3.716 -4.793 1.00 93.62 94 VAL A C 1
ATOM 743 O O . VAL A 1 94 ? -7.415 4.717 -4.272 1.00 93.62 94 VAL A O 1
ATOM 746 N N . GLN A 1 95 ? -9.164 3.700 -5.239 1.00 91.25 95 GLN A N 1
ATOM 747 C CA . GLN A 1 95 ? -10.041 4.861 -5.121 1.00 91.25 95 GLN A CA 1
ATOM 748 C C . GLN A 1 95 ? -10.578 5.014 -3.688 1.00 91.25 95 GLN A C 1
ATOM 750 O O . GLN A 1 95 ? -10.923 4.030 -3.033 1.00 91.25 95 GLN A O 1
ATOM 755 N N . GLY A 1 96 ? -10.694 6.261 -3.230 1.00 90.19 96 GLY A N 1
ATOM 756 C CA . GLY A 1 96 ? -11.133 6.643 -1.887 1.00 90.19 96 GLY A CA 1
ATOM 757 C C . GLY A 1 96 ? -9.971 7.014 -0.963 1.00 90.19 96 GLY A C 1
ATOM 758 O O . GLY A 1 96 ? -8.845 6.583 -1.176 1.00 90.19 96 GLY A O 1
ATOM 759 N N . ASN A 1 97 ? -10.253 7.797 0.083 1.00 91.19 97 ASN A N 1
ATOM 760 C CA . ASN A 1 97 ? -9.306 8.067 1.171 1.00 91.19 97 ASN A CA 1
ATOM 761 C C . ASN A 1 97 ? -9.578 7.075 2.292 1.00 91.19 97 ASN A C 1
ATOM 763 O O . ASN A 1 97 ? -10.429 7.323 3.140 1.00 91.19 97 ASN A O 1
ATOM 767 N N . LEU A 1 98 ? -8.889 5.944 2.240 1.00 94.56 98 LEU A N 1
ATOM 768 C CA . LEU A 1 98 ? -9.000 4.853 3.186 1.00 94.56 98 LEU A CA 1
ATOM 769 C C . LEU A 1 98 ? -7.854 4.982 4.180 1.00 94.56 98 LEU A C 1
ATOM 771 O O . LEU A 1 98 ? -6.700 4.690 3.858 1.00 94.56 98 LEU A O 1
ATOM 775 N N . LYS A 1 99 ? -8.174 5.426 5.392 1.00 95.31 99 LYS A N 1
AT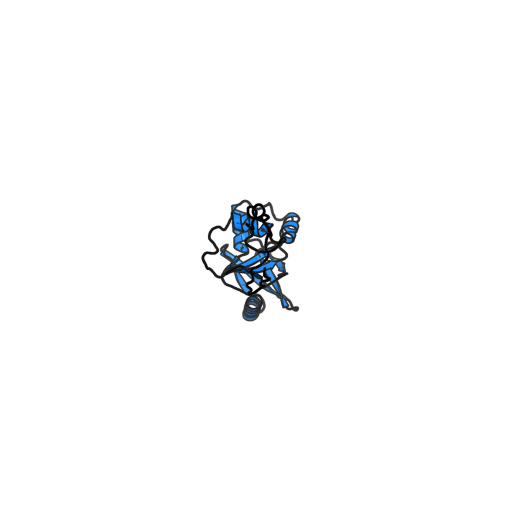OM 776 C CA . LYS A 1 99 ? -7.258 5.337 6.527 1.00 95.31 99 LYS A CA 1
ATOM 777 C C . LYS A 1 99 ? -7.190 3.903 7.044 1.00 95.31 99 LYS A C 1
ATOM 779 O O . LYS A 1 99 ? -8.038 3.072 6.721 1.00 95.31 99 LYS A O 1
ATOM 784 N N . SER A 1 100 ? -6.221 3.610 7.900 1.00 94.38 100 SER A N 1
ATOM 785 C CA . SER A 1 100 ? -6.079 2.322 8.576 1.00 94.38 100 SER A CA 1
ATOM 786 C C . SER A 1 100 ? -7.371 1.916 9.292 1.00 94.38 100 SER A C 1
ATOM 788 O O . SER A 1 100 ? -7.785 0.764 9.200 1.00 94.38 100 SER A O 1
ATOM 790 N N . SER A 1 101 ? -8.071 2.867 9.920 1.00 95.06 101 SER A N 1
ATOM 791 C CA . SER A 1 101 ? -9.378 2.644 10.547 1.00 95.06 101 SER A CA 1
ATOM 792 C C . SER A 1 101 ? -10.446 2.190 9.552 1.00 95.06 101 SER A C 1
ATOM 794 O O . SER A 1 101 ? -11.213 1.277 9.854 1.00 95.06 101 SER A O 1
ATOM 796 N N . ASP A 1 102 ? -10.479 2.795 8.364 1.00 96.12 102 ASP A N 1
ATOM 797 C CA . ASP A 1 102 ? -11.453 2.475 7.317 1.00 96.12 102 ASP A CA 1
ATOM 798 C C . ASP A 1 102 ? -11.152 1.100 6.715 1.00 96.12 102 ASP A C 1
ATOM 800 O O . ASP A 1 102 ? -12.053 0.282 6.538 1.00 96.12 102 ASP A O 1
ATOM 804 N N . LEU A 1 103 ? -9.867 0.809 6.480 1.00 94.88 103 LEU A N 1
ATOM 805 C CA . LEU A 1 103 ? -9.403 -0.503 6.033 1.00 94.88 103 LEU A CA 1
ATOM 806 C C . LEU A 1 103 ? -9.794 -1.595 7.033 1.00 94.88 103 LEU A C 1
ATOM 808 O O . LEU A 1 103 ? -10.366 -2.606 6.633 1.00 94.88 103 LEU A O 1
ATOM 812 N N . LYS A 1 104 ? -9.560 -1.386 8.332 1.00 95.25 104 LYS A N 1
ATOM 813 C CA . LYS A 1 104 ? -9.955 -2.333 9.387 1.00 95.25 104 LYS A CA 1
ATOM 814 C C . LYS A 1 104 ? -11.467 -2.525 9.461 1.00 95.25 104 LYS A C 1
ATOM 816 O O . LYS A 1 104 ? -11.936 -3.654 9.608 1.00 95.25 104 LYS A O 1
ATOM 821 N N . ALA A 1 105 ? -12.241 -1.448 9.319 1.00 95.56 105 ALA A N 1
ATOM 822 C CA . ALA A 1 105 ? -13.698 -1.538 9.291 1.00 95.56 105 ALA A CA 1
ATOM 823 C C . ALA A 1 105 ? -14.175 -2.396 8.108 1.00 95.56 105 ALA A C 1
ATOM 825 O O . ALA A 1 105 ? -14.966 -3.318 8.309 1.00 95.56 105 ALA A O 1
ATOM 826 N N . LEU A 1 106 ? -13.625 -2.162 6.910 1.00 95.12 106 LEU A N 1
ATOM 827 C CA . LEU A 1 106 ? -13.904 -2.955 5.708 1.00 95.12 106 LEU A CA 1
ATOM 828 C C . LEU A 1 106 ? -13.506 -4.424 5.887 1.00 95.12 106 LEU A C 1
ATOM 830 O O . LEU A 1 106 ? -14.283 -5.319 5.561 1.00 95.12 106 LEU A O 1
ATOM 834 N N . ILE A 1 107 ? -12.315 -4.685 6.430 1.00 95.81 107 ILE A N 1
ATOM 835 C CA . ILE A 1 107 ? -11.817 -6.036 6.718 1.00 95.81 107 ILE A CA 1
ATOM 836 C C . ILE A 1 107 ? -12.800 -6.776 7.628 1.00 95.81 107 ILE A C 1
ATOM 838 O O . ILE A 1 107 ? -13.188 -7.907 7.329 1.00 95.81 107 ILE A O 1
ATOM 842 N N . LYS A 1 108 ? -13.243 -6.132 8.711 1.00 94.56 108 LYS A N 1
ATOM 843 C CA . LYS A 1 108 ? -14.192 -6.712 9.664 1.00 94.56 108 LYS A CA 1
ATOM 844 C C . LYS A 1 108 ? -15.570 -6.937 9.041 1.00 94.56 108 LYS A C 1
ATOM 846 O O . LYS A 1 108 ? -16.146 -8.005 9.230 1.00 94.56 108 LYS A O 1
ATOM 851 N N . GLU A 1 109 ? -16.078 -5.971 8.278 1.00 95.25 109 GLU A N 1
ATOM 852 C CA . GLU A 1 109 ? -17.364 -6.070 7.575 1.00 95.25 109 GLU A CA 1
ATOM 853 C C . GLU A 1 109 ? -17.383 -7.245 6.586 1.00 95.25 109 GLU A C 1
ATOM 855 O O . GLU A 1 109 ? -18.389 -7.940 6.457 1.00 95.25 109 GLU A O 1
ATOM 860 N N . LYS A 1 110 ? -16.257 -7.504 5.912 1.00 94.69 110 LYS A N 1
ATOM 861 C CA . LYS A 1 110 ? -16.114 -8.581 4.924 1.00 94.69 110 LYS A CA 1
ATOM 862 C C . LYS A 1 110 ? -15.643 -9.919 5.511 1.00 94.69 110 LYS A C 1
ATOM 864 O O . LYS A 1 110 ? -15.290 -10.824 4.761 1.00 94.69 110 LYS A O 1
ATOM 869 N N . GLY A 1 111 ? -15.661 -10.080 6.836 1.00 92.00 111 GLY A N 1
ATOM 870 C CA . GLY A 1 111 ? -15.370 -11.364 7.485 1.00 92.00 111 GLY A CA 1
ATOM 871 C C . GLY A 1 111 ? -13.880 -11.712 7.579 1.00 92.00 111 GLY A C 1
ATOM 872 O O . GLY A 1 111 ? -13.525 -12.887 7.577 1.00 92.00 111 GLY A O 1
ATOM 873 N N . GLY A 1 112 ? -13.006 -10.705 7.663 1.00 91.88 112 GLY A N 1
ATOM 874 C CA . GLY A 1 112 ? -11.569 -10.856 7.932 1.00 91.88 112 GLY A CA 1
ATOM 875 C C . GLY A 1 112 ? -10.651 -10.535 6.750 1.00 91.88 112 GLY A C 1
ATOM 876 O O . GLY A 1 112 ? -9.436 -10.443 6.931 1.00 91.88 112 GLY A O 1
ATOM 877 N N . ARG A 1 113 ? -11.197 -10.329 5.545 1.00 94.25 113 ARG A N 1
ATOM 878 C CA . ARG A 1 113 ? -10.452 -9.876 4.357 1.00 94.25 113 ARG A CA 1
ATOM 879 C C . ARG A 1 113 ? -11.350 -9.001 3.490 1.00 94.25 113 ARG A C 1
ATOM 881 O O . ARG A 1 113 ? -12.488 -9.380 3.241 1.00 94.25 113 ARG A O 1
ATOM 888 N N . ALA A 1 114 ? -10.841 -7.883 2.981 1.00 96.00 114 ALA A N 1
ATOM 889 C CA . ALA A 1 114 ? -11.576 -7.023 2.053 1.00 96.00 114 ALA A CA 1
ATOM 890 C C . ALA A 1 114 ? -10.844 -6.903 0.715 1.00 96.00 114 ALA A C 1
ATOM 892 O O . ALA A 1 114 ? -9.624 -6.781 0.673 1.00 96.00 114 ALA A O 1
ATOM 893 N N . MET A 1 115 ? -11.593 -6.933 -0.386 1.00 94.75 115 MET A N 1
ATOM 894 C CA . MET A 1 115 ? -11.050 -6.733 -1.729 1.00 94.75 115 MET A CA 1
ATOM 895 C C . MET A 1 115 ? -11.237 -5.274 -2.147 1.00 94.75 115 MET A C 1
ATOM 897 O O . MET A 1 115 ? -12.346 -4.746 -2.086 1.00 94.75 115 MET A O 1
ATOM 901 N N . LEU A 1 116 ? -10.158 -4.635 -2.586 1.00 94.69 116 LEU A N 1
ATOM 902 C CA . LEU A 1 116 ? -10.115 -3.259 -3.067 1.00 94.69 116 LEU A CA 1
ATOM 903 C C . LEU A 1 116 ? -9.858 -3.262 -4.570 1.00 94.69 116 LEU A C 1
ATOM 905 O O . LEU A 1 116 ? -8.987 -3.984 -5.049 1.00 94.69 116 LEU A O 1
ATOM 909 N N . LYS A 1 117 ? -10.595 -2.452 -5.327 1.00 93.62 117 LYS A N 1
ATOM 910 C CA . LYS A 1 117 ? -10.351 -2.287 -6.762 1.00 93.62 117 LYS A CA 1
ATOM 911 C C . LYS A 1 117 ? -9.237 -1.263 -6.982 1.00 93.62 117 LYS A C 1
ATOM 913 O O . LYS A 1 117 ? -9.313 -0.153 -6.456 1.00 93.62 117 LYS A O 1
ATOM 918 N N . THR A 1 118 ? -8.229 -1.640 -7.759 1.00 92.69 118 THR A N 1
ATOM 919 C CA . THR A 1 118 ? -7.102 -0.767 -8.107 1.00 92.69 118 THR A CA 1
ATOM 920 C C . THR A 1 118 ? -7.404 0.053 -9.357 1.00 92.69 118 THR A C 1
ATOM 922 O O . THR A 1 118 ? -8.296 -0.298 -10.138 1.00 92.69 118 THR A O 1
ATOM 925 N N . LEU A 1 119 ? -6.645 1.127 -9.576 1.00 88.81 119 LEU A N 1
ATOM 926 C CA . LEU A 1 119 ? -6.737 1.921 -10.805 1.00 88.81 119 LEU A CA 1
ATOM 927 C C . LEU A 1 119 ? -6.169 1.194 -12.029 1.00 88.81 119 LEU A C 1
ATOM 929 O O . LEU A 1 119 ? -6.475 1.575 -13.155 1.00 88.81 119 LEU A O 1
ATOM 933 N N . GLU A 1 120 ? -5.383 0.135 -11.830 1.00 87.50 120 GLU A N 1
ATOM 934 C CA . GLU A 1 120 ? -4.960 -0.761 -12.912 1.00 87.50 120 GLU A CA 1
ATOM 935 C C . GLU A 1 120 ? -6.144 -1.570 -13.467 1.00 87.50 120 GLU A C 1
ATOM 937 O O . GLU A 1 120 ? -6.183 -1.870 -14.657 1.00 87.50 120 GLU A O 1
ATOM 942 N N . GLY A 1 121 ? -7.155 -1.836 -12.632 1.00 86.56 121 GLY A N 1
ATOM 943 C CA . GLY A 1 121 ? -8.396 -2.518 -13.000 1.00 86.56 121 GLY A CA 1
ATOM 944 C C . GLY A 1 121 ? -8.598 -3.847 -12.274 1.00 86.56 121 GLY A C 1
ATOM 945 O O . GLY A 1 121 ? -9.744 -4.262 -12.078 1.00 86.56 121 GLY A O 1
ATOM 946 N N . THR A 1 122 ? -7.516 -4.478 -11.814 1.00 90.44 122 THR A N 1
ATOM 947 C CA . THR A 1 122 ? -7.561 -5.677 -10.964 1.00 90.44 122 THR A CA 1
ATOM 948 C C . THR A 1 122 ? -7.714 -5.330 -9.477 1.00 90.44 122 THR A C 1
ATOM 950 O O . THR A 1 122 ? -7.755 -4.160 -9.088 1.00 90.44 122 THR A O 1
ATOM 953 N N . THR A 1 123 ? -7.875 -6.339 -8.620 1.00 92.56 123 THR A N 1
ATOM 954 C CA . THR A 1 123 ? -8.110 -6.151 -7.181 1.00 92.56 123 THR A CA 1
ATOM 955 C C . THR A 1 123 ? -6.851 -6.356 -6.342 1.00 92.56 123 THR A C 1
ATOM 957 O O . THR A 1 123 ? -5.973 -7.120 -6.718 1.00 92.56 123 THR A O 1
ATOM 960 N N . LEU A 1 124 ? -6.807 -5.730 -5.171 1.00 94.12 124 LEU A N 1
ATOM 961 C CA . LEU A 1 124 ? -5.915 -6.051 -4.059 1.00 94.12 124 LEU A CA 1
ATOM 962 C C . LEU A 1 124 ? -6.742 -6.597 -2.902 1.00 94.12 124 LEU A C 1
ATOM 964 O O . LEU A 1 124 ? -7.896 -6.213 -2.736 1.00 94.12 124 LEU A O 1
ATOM 968 N N . THR A 1 125 ? -6.167 -7.463 -2.075 1.00 95.69 125 THR A N 1
ATOM 969 C CA . THR A 1 125 ? -6.833 -7.908 -0.847 1.00 95.69 125 THR A CA 1
ATOM 970 C C . THR A 1 125 ? -6.149 -7.308 0.365 1.00 95.69 125 THR A C 1
ATOM 972 O O . THR A 1 125 ? -4.951 -7.477 0.532 1.00 95.69 125 THR A O 1
ATOM 975 N N . VAL A 1 126 ? -6.902 -6.670 1.250 1.00 96.75 126 VAL A N 1
ATOM 976 C CA . VAL A 1 126 ? -6.412 -6.221 2.554 1.00 96.75 126 VAL A CA 1
ATOM 977 C C . VAL A 1 126 ? -6.904 -7.152 3.657 1.00 96.75 126 VAL A C 1
ATOM 979 O O . VAL A 1 126 ? -8.015 -7.685 3.596 1.00 96.75 126 VAL A O 1
ATOM 982 N N . SER A 1 127 ? -6.066 -7.377 4.659 1.00 96.06 127 SER A N 1
ATOM 983 C CA . SER A 1 127 ? -6.372 -8.206 5.825 1.00 96.06 127 SER A CA 1
ATOM 984 C C . SER A 1 127 ? -5.670 -7.682 7.067 1.00 96.06 127 SER A C 1
ATOM 986 O O . SER A 1 127 ? -4.687 -6.960 6.956 1.00 96.06 127 SER A O 1
ATOM 988 N N . GLU A 1 128 ? -6.160 -8.067 8.238 1.00 95.31 128 GLU A N 1
ATOM 989 C CA . GLU A 1 128 ? -5.591 -7.694 9.534 1.00 95.31 128 GLU A CA 1
ATOM 990 C C . GLU A 1 128 ? -5.135 -8.966 10.261 1.00 95.31 128 GLU A C 1
ATOM 992 O O . GLU A 1 128 ? -5.815 -9.994 10.189 1.00 95.31 128 GLU A O 1
ATOM 997 N N . ASN A 1 129 ? -3.976 -8.930 10.925 1.00 92.44 129 ASN A N 1
ATOM 998 C CA . ASN A 1 129 ? -3.552 -10.029 11.800 1.00 92.44 129 ASN A CA 1
ATOM 999 C C . ASN A 1 129 ? -4.145 -9.889 13.218 1.00 92.44 129 ASN A C 1
ATOM 1001 O O . ASN A 1 129 ? -4.842 -8.932 13.542 1.00 92.44 129 ASN A O 1
ATOM 1005 N N . SER A 1 130 ? -3.819 -10.831 14.105 1.00 89.00 130 SER A N 1
ATOM 1006 C CA . SER A 1 130 ? -4.244 -10.795 15.512 1.00 89.00 130 SER A CA 1
ATOM 1007 C C . SER A 1 130 ? -3.715 -9.596 16.308 1.00 89.00 130 SER A C 1
ATOM 1009 O O . SER A 1 130 ? -4.292 -9.260 17.338 1.00 89.00 130 SER A O 1
ATOM 1011 N N . ASN A 1 131 ? -2.623 -8.976 15.858 1.00 89.88 131 ASN A N 1
ATOM 1012 C CA . ASN A 1 131 ? -1.979 -7.842 16.525 1.00 89.88 131 ASN A CA 1
ATOM 1013 C C . ASN A 1 131 ? -2.535 -6.493 16.045 1.00 89.88 131 ASN A C 1
ATOM 1015 O O . ASN A 1 131 ? -2.209 -5.453 16.611 1.00 89.88 131 ASN A O 1
ATOM 1019 N N . GLY A 1 132 ? -3.392 -6.510 15.024 1.00 88.81 132 GLY A N 1
ATOM 1020 C CA . GLY A 1 132 ? -3.953 -5.318 14.412 1.00 88.81 132 GLY A CA 1
ATOM 1021 C C . GLY A 1 132 ? -3.102 -4.717 13.290 1.00 88.81 132 GLY A C 1
ATOM 1022 O O . GLY A 1 132 ? -3.390 -3.603 12.850 1.00 88.81 132 GLY A O 1
ATOM 1023 N N . ASP A 1 133 ? -2.076 -5.418 12.817 1.00 93.25 133 ASP A N 1
ATOM 1024 C CA . ASP A 1 133 ? -1.269 -4.980 11.680 1.00 93.25 133 ASP A CA 1
ATOM 1025 C C . ASP A 1 133 ? -2.018 -5.254 10.373 1.00 93.25 133 ASP A C 1
ATOM 1027 O O . ASP A 1 133 ? -2.625 -6.318 10.194 1.00 93.25 133 ASP A O 1
ATOM 1031 N N . ILE A 1 134 ? -1.964 -4.294 9.449 1.00 96.44 134 ILE A N 1
ATOM 1032 C CA . ILE A 1 134 ? -2.611 -4.395 8.140 1.00 96.44 134 ILE A CA 1
ATOM 1033 C C . ILE A 1 134 ? -1.635 -5.014 7.142 1.00 96.44 134 ILE A C 1
ATOM 1035 O O . ILE A 1 134 ? -0.491 -4.583 7.008 1.00 96.44 134 ILE A O 1
ATOM 1039 N N . PHE A 1 135 ? -2.132 -5.985 6.385 1.00 96.38 135 PHE A N 1
ATOM 1040 C CA . PHE A 1 135 ? -1.432 -6.619 5.280 1.00 96.38 135 PHE A CA 1
ATOM 1041 C C . PHE A 1 135 ? -2.188 -6.395 3.983 1.00 96.38 135 PHE A C 1
ATOM 1043 O O . PHE A 1 135 ? -3.417 -6.491 3.941 1.00 96.38 135 PHE A O 1
ATOM 1050 N N . VAL A 1 136 ? -1.433 -6.172 2.917 1.00 96.12 136 VAL A N 1
ATOM 1051 C CA . VAL A 1 136 ? -1.923 -6.082 1.547 1.00 96.12 136 VAL A CA 1
ATOM 1052 C C . VAL A 1 136 ? -1.413 -7.295 0.785 1.00 96.12 136 VAL A C 1
ATOM 1054 O O . VAL A 1 136 ? -0.230 -7.619 0.824 1.00 96.12 136 VAL A O 1
ATOM 1057 N N . VAL A 1 137 ? -2.315 -7.994 0.113 1.00 94.31 137 VAL A N 1
ATOM 1058 C CA . VAL A 1 137 ? -2.032 -9.204 -0.650 1.00 94.31 137 VAL A CA 1
ATOM 1059 C C . VAL A 1 137 ? -2.385 -8.959 -2.103 1.00 94.31 137 VAL A C 1
ATOM 1061 O O . VAL A 1 137 ? -3.518 -8.573 -2.411 1.00 94.31 137 VAL A O 1
ATOM 1064 N N . ASP A 1 138 ? -1.419 -9.190 -2.984 1.00 92.06 138 ASP A N 1
ATOM 1065 C CA . ASP A 1 138 ? -1.638 -9.094 -4.421 1.00 92.06 138 ASP A CA 1
ATOM 1066 C C . ASP A 1 138 ? -2.175 -10.382 -5.051 1.00 92.06 138 ASP A C 1
ATOM 1068 O O . ASP A 1 138 ? -2.324 -11.426 -4.410 1.00 92.06 138 ASP A O 1
ATOM 1072 N N . ASN A 1 139 ? -2.460 -10.305 -6.349 1.00 86.31 139 ASN A N 1
ATOM 1073 C CA . ASN A 1 139 ? -2.998 -11.420 -7.122 1.00 86.31 139 ASN A CA 1
ATOM 1074 C C . ASN A 1 139 ? -2.003 -12.569 -7.333 1.00 86.31 139 ASN A C 1
ATOM 1076 O O . ASN A 1 139 ? -2.408 -13.646 -7.769 1.00 86.31 139 ASN A O 1
ATOM 1080 N N . LEU A 1 140 ? -0.718 -12.356 -7.051 1.00 85.38 140 LEU A N 1
ATOM 1081 C CA . LEU A 1 140 ? 0.315 -13.389 -7.091 1.00 85.38 140 LEU A CA 1
ATOM 1082 C C . LEU A 1 140 ? 0.538 -14.028 -5.709 1.00 85.38 140 LEU A C 1
ATOM 1084 O O . LEU A 1 140 ? 1.388 -14.907 -5.576 1.00 85.38 140 LEU A O 1
ATOM 1088 N N . GLY A 1 141 ? -0.221 -13.613 -4.688 1.00 87.12 141 GLY A N 1
ATOM 1089 C CA . GLY A 1 141 ? -0.098 -14.098 -3.316 1.00 87.12 141 GLY A CA 1
ATOM 1090 C C . GLY A 1 141 ? 1.050 -13.457 -2.534 1.00 87.12 141 GLY A C 1
ATOM 1091 O O . GLY A 1 141 ? 1.391 -13.941 -1.453 1.00 87.12 141 GLY A O 1
ATOM 1092 N N . ARG A 1 142 ? 1.659 -12.375 -3.040 1.00 89.12 142 ARG A N 1
ATOM 1093 C CA . ARG A 1 142 ? 2.676 -11.616 -2.305 1.00 89.12 142 ARG A CA 1
ATOM 1094 C C . ARG A 1 142 ? 1.985 -10.849 -1.190 1.00 89.12 142 ARG A C 1
ATOM 1096 O O . ARG A 1 142 ? 1.038 -10.109 -1.434 1.00 89.12 142 ARG A O 1
ATOM 1103 N N . VAL A 1 143 ? 2.475 -11.027 0.031 1.00 92.75 143 VAL A N 1
ATOM 1104 C CA . VAL A 1 143 ? 1.958 -10.351 1.224 1.00 92.75 143 VAL A CA 1
ATOM 1105 C C . VAL A 1 143 ? 2.915 -9.232 1.609 1.00 92.75 143 VAL A C 1
ATOM 1107 O O . VAL A 1 143 ? 4.053 -9.523 1.990 1.00 92.75 143 VAL A O 1
ATOM 1110 N N . ALA A 1 144 ? 2.451 -7.991 1.500 1.00 94.94 144 ALA A N 1
ATOM 1111 C CA . ALA A 1 144 ? 3.127 -6.782 1.943 1.00 94.94 144 ALA A CA 1
ATOM 1112 C C . ALA A 1 144 ? 2.550 -6.323 3.290 1.00 94.94 144 ALA A C 1
ATOM 1114 O O . ALA A 1 144 ? 1.331 -6.250 3.456 1.00 94.94 144 ALA A O 1
ATOM 1115 N N . SER A 1 145 ? 3.416 -6.025 4.250 1.00 95.38 145 SER A N 1
ATOM 1116 C CA . SER A 1 145 ? 3.043 -5.419 5.526 1.00 95.38 145 SER A CA 1
ATOM 1117 C C . SER A 1 145 ? 2.967 -3.904 5.382 1.00 95.38 145 SER A C 1
ATOM 1119 O O . SER A 1 145 ? 3.836 -3.303 4.745 1.00 95.38 145 SER A O 1
ATOM 1121 N N . VAL A 1 146 ? 1.959 -3.280 5.991 1.00 95.69 146 VAL A N 1
ATOM 1122 C CA . VAL A 1 146 ? 1.897 -1.821 6.121 1.00 95.69 146 VAL A CA 1
ATOM 1123 C C . VAL A 1 146 ? 2.799 -1.395 7.278 1.00 95.69 146 VAL A C 1
ATOM 1125 O O . VAL A 1 146 ? 2.477 -1.637 8.438 1.00 95.69 146 VAL A O 1
ATOM 1128 N N . SER A 1 147 ? 3.940 -0.780 6.963 1.00 92.62 147 SER A N 1
ATOM 1129 C CA . SER A 1 147 ? 4.937 -0.353 7.953 1.00 92.62 147 SER A CA 1
ATOM 1130 C C . SER A 1 147 ? 4.599 0.991 8.594 1.00 92.62 147 SER A C 1
ATOM 1132 O O . SER A 1 147 ? 4.818 1.176 9.788 1.00 92.62 147 SER A O 1
ATOM 1134 N N . GLU A 1 148 ? 4.054 1.920 7.811 1.00 92.06 148 GLU A N 1
ATOM 1135 C CA . GLU A 1 148 ? 3.670 3.255 8.270 1.00 92.06 148 GLU A CA 1
ATOM 1136 C C . GLU A 1 148 ? 2.340 3.648 7.610 1.00 92.06 148 GLU A C 1
ATOM 1138 O O . GLU A 1 148 ? 2.321 4.006 6.427 1.00 92.06 148 GLU A O 1
ATOM 1143 N N . PRO A 1 149 ? 1.210 3.510 8.322 1.00 93.12 149 PRO A N 1
ATOM 1144 C CA . PRO A 1 149 ? -0.095 3.866 7.785 1.00 93.12 149 PRO A CA 1
ATOM 1145 C C . PRO A 1 149 ? -0.412 5.364 7.928 1.00 93.12 149 PRO A C 1
ATOM 1147 O O . PRO A 1 149 ? 0.204 6.078 8.713 1.00 93.12 149 PRO A O 1
ATOM 1150 N N . ASP A 1 150 ? -1.467 5.801 7.236 1.00 93.06 150 ASP A N 1
ATOM 1151 C CA . ASP A 1 150 ? -2.167 7.082 7.447 1.00 93.06 150 ASP A CA 1
ATOM 1152 C C . ASP A 1 150 ? -1.375 8.357 7.135 1.00 93.06 150 ASP A C 1
ATOM 1154 O O . ASP A 1 150 ? -1.694 9.437 7.642 1.00 93.06 150 ASP A O 1
ATOM 1158 N N . LEU A 1 151 ? -0.391 8.268 6.244 1.00 91.00 151 LEU A N 1
ATOM 1159 C CA . LEU A 1 151 ? 0.312 9.443 5.751 1.00 91.00 151 LEU A CA 1
ATOM 1160 C C . LEU A 1 151 ? -0.558 10.184 4.730 1.00 91.00 151 LEU A C 1
ATOM 1162 O O . LEU A 1 151 ? -1.336 9.577 3.995 1.00 91.00 151 LEU A O 1
ATOM 1166 N N . SER A 1 152 ? -0.463 11.512 4.683 1.00 88.25 152 SER A N 1
ATOM 1167 C CA . SER A 1 152 ? -1.323 12.334 3.825 1.00 88.25 152 SER A CA 1
ATOM 1168 C C . SER A 1 152 ? -0.522 13.306 2.976 1.00 88.25 152 SER A C 1
ATOM 1170 O O . SER A 1 152 ? 0.285 14.063 3.509 1.00 88.25 152 SER A O 1
ATOM 1172 N N . GLN A 1 153 ? -0.825 13.347 1.680 1.00 83.56 153 GLN A N 1
ATOM 1173 C CA . GLN A 1 153 ? -0.289 14.316 0.731 1.00 83.56 153 GLN A CA 1
ATOM 1174 C C . GLN A 1 153 ? -1.446 14.894 -0.095 1.00 83.56 153 GLN A C 1
ATOM 1176 O O . GLN A 1 153 ? -1.969 14.253 -1.008 1.00 83.56 153 GLN A O 1
ATOM 1181 N N . GLY A 1 154 ? -1.877 16.116 0.227 1.00 83.06 154 GLY A N 1
ATOM 1182 C CA . GLY A 1 154 ? -3.021 16.747 -0.440 1.00 83.06 154 GLY A CA 1
ATOM 1183 C C . GLY A 1 154 ? -4.309 15.928 -0.280 1.00 83.06 154 GLY A C 1
ATOM 1184 O O . GLY A 1 154 ? -4.756 15.684 0.837 1.00 83.06 154 GLY A O 1
ATOM 1185 N N . ASN A 1 155 ? -4.902 15.497 -1.397 1.00 82.88 155 ASN A N 1
ATOM 1186 C CA . ASN A 1 155 ? -6.124 14.681 -1.408 1.00 82.88 155 ASN A CA 1
ATOM 1187 C C . ASN A 1 155 ? -5.867 13.175 -1.283 1.00 82.88 155 ASN A C 1
ATOM 1189 O O . ASN A 1 155 ? -6.825 12.406 -1.313 1.00 82.88 155 ASN A O 1
ATOM 1193 N N . VAL A 1 156 ? -4.609 12.758 -1.142 1.00 87.12 156 VAL A N 1
ATOM 1194 C CA . VAL A 1 156 ? -4.207 11.352 -1.147 1.00 87.12 156 VAL A CA 1
ATOM 1195 C C . VAL A 1 156 ? -3.778 10.907 0.241 1.00 87.12 156 VAL A C 1
ATOM 1197 O O . VAL A 1 156 ? -2.995 11.584 0.908 1.00 87.12 156 VAL A O 1
ATOM 1200 N N . ILE A 1 157 ? -4.281 9.747 0.657 1.00 91.50 157 ILE A N 1
ATOM 1201 C CA . ILE A 1 157 ? -3.746 8.991 1.789 1.00 91.50 157 ILE A CA 1
ATOM 1202 C C . ILE A 1 157 ? -2.760 7.968 1.242 1.00 91.50 157 ILE A C 1
ATOM 1204 O O . ILE A 1 157 ? -3.027 7.327 0.230 1.00 91.50 157 ILE A O 1
ATOM 1208 N N . TYR A 1 158 ? -1.618 7.796 1.886 1.00 92.50 158 TYR A N 1
ATOM 1209 C CA . TYR A 1 158 ? -0.680 6.755 1.523 1.00 92.50 158 TYR A CA 1
ATOM 1210 C C . TYR A 1 158 ? -0.220 5.959 2.735 1.00 92.50 158 TYR A C 1
ATOM 1212 O O . TYR A 1 158 ? -0.127 6.462 3.852 1.00 92.50 158 TYR A O 1
ATOM 1220 N N . HIS A 1 159 ? 0.037 4.681 2.492 1.00 94.69 159 HIS A N 1
ATOM 1221 C CA . HIS A 1 159 ? 0.471 3.711 3.487 1.00 94.69 159 HIS A CA 1
ATOM 1222 C C . HIS A 1 159 ? 1.779 3.115 2.999 1.00 94.69 159 HIS A C 1
ATOM 1224 O O . HIS A 1 159 ? 1.811 2.543 1.908 1.00 94.69 159 HIS A O 1
ATOM 1230 N N . LYS A 1 160 ? 2.860 3.244 3.767 1.00 94.50 160 LYS A N 1
ATOM 1231 C CA . LYS A 1 160 ? 4.130 2.624 3.389 1.00 94.50 160 LYS A CA 1
ATOM 1232 C C . LYS A 1 160 ? 4.031 1.114 3.510 1.00 94.50 160 LYS A C 1
ATOM 1234 O O . LYS A 1 160 ? 3.489 0.605 4.490 1.00 94.50 160 LYS A O 1
ATOM 1239 N N . ILE A 1 161 ? 4.580 0.411 2.526 1.00 95.06 161 ILE A N 1
ATOM 1240 C CA . ILE A 1 161 ? 4.624 -1.050 2.506 1.00 95.06 161 ILE A CA 1
ATOM 1241 C C . ILE A 1 161 ? 6.050 -1.573 2.311 1.00 95.06 161 ILE A C 1
ATOM 1243 O O . ILE A 1 161 ? 6.911 -0.925 1.708 1.00 95.06 161 IL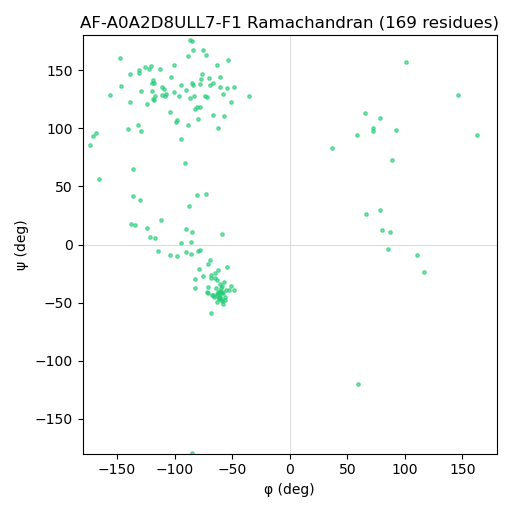E A O 1
ATOM 1247 N N . ASP A 1 162 ? 6.300 -2.772 2.827 1.00 93.12 162 ASP A N 1
ATOM 1248 C CA . ASP A 1 162 ? 7.613 -3.428 2.803 1.00 93.12 162 ASP A CA 1
ATOM 1249 C C . ASP A 1 162 ? 7.902 -4.224 1.516 1.00 93.12 162 ASP A C 1
ATOM 1251 O O . ASP A 1 162 ? 9.031 -4.674 1.306 1.00 93.12 162 ASP A O 1
ATOM 1255 N N . LYS A 1 163 ? 6.908 -4.388 0.633 1.00 91.44 163 LYS A N 1
ATOM 1256 C CA . LYS A 1 163 ? 7.035 -5.120 -0.636 1.00 91.44 163 LYS A CA 1
ATOM 1257 C C . LYS A 1 163 ? 6.321 -4.422 -1.777 1.00 91.44 163 LYS A C 1
ATOM 1259 O O . LYS A 1 163 ? 5.256 -3.851 -1.595 1.00 91.44 163 LYS A O 1
ATOM 1264 N N . VAL A 1 164 ? 6.878 -4.552 -2.978 1.00 90.19 164 VAL A N 1
ATOM 1265 C CA . VAL A 1 164 ? 6.209 -4.142 -4.217 1.00 90.19 164 VAL A CA 1
ATOM 1266 C C . VAL A 1 164 ? 5.099 -5.145 -4.550 1.00 90.19 164 VAL A C 1
ATOM 1268 O O . VAL A 1 164 ? 5.343 -6.357 -4.610 1.00 90.19 164 VAL A O 1
ATOM 1271 N N . LEU A 1 165 ? 3.894 -4.623 -4.772 1.00 91.00 165 LEU A N 1
ATOM 1272 C CA . LEU A 1 165 ? 2.716 -5.359 -5.225 1.00 91.00 165 LEU A CA 1
ATOM 1273 C C . LEU A 1 165 ? 2.744 -5.477 -6.746 1.00 91.00 165 LEU A C 1
ATOM 1275 O O . LEU A 1 165 ? 3.049 -4.510 -7.446 1.00 91.00 165 LEU A O 1
ATOM 1279 N N . LEU A 1 166 ? 2.411 -6.651 -7.273 1.00 88.31 166 LEU A N 1
ATOM 1280 C CA . LEU A 1 166 ? 2.420 -6.888 -8.711 1.00 88.31 166 LEU A CA 1
ATOM 1281 C C . LEU A 1 166 ? 1.025 -7.281 -9.203 1.00 88.31 166 LEU A C 1
ATOM 1283 O O . LEU A 1 166 ? 0.408 -8.183 -8.627 1.00 88.31 166 LEU A O 1
ATOM 1287 N N . PRO A 1 167 ? 0.530 -6.660 -10.289 1.00 85.38 167 PRO A N 1
ATOM 1288 C CA . PRO A 1 167 ? -0.708 -7.105 -10.903 1.00 85.38 167 PRO A CA 1
ATOM 1289 C C . PRO A 1 167 ? -0.533 -8.531 -11.437 1.00 85.38 167 PRO A C 1
ATOM 1291 O O . PRO A 1 167 ? 0.575 -8.970 -11.777 1.00 85.38 167 PRO A O 1
ATOM 1294 N N . ALA A 1 168 ? -1.642 -9.269 -11.540 1.00 77.38 168 ALA A N 1
ATOM 1295 C CA . ALA A 1 168 ? -1.626 -10.546 -12.242 1.00 77.38 168 ALA A CA 1
ATOM 1296 C C . ALA A 1 168 ? -1.076 -10.320 -13.657 1.00 77.38 168 ALA A C 1
ATOM 1298 O O . ALA A 1 168 ? -1.458 -9.366 -14.331 1.00 77.38 168 ALA A O 1
ATOM 1299 N N . ARG A 1 169 ? -0.160 -11.184 -14.108 1.00 65.88 169 ARG A N 1
ATOM 1300 C CA . ARG A 1 169 ? 0.422 -11.074 -15.449 1.00 65.88 169 ARG A CA 1
ATOM 1301 C C . ARG A 1 169 ? -0.711 -11.237 -16.469 1.00 65.88 169 ARG A C 1
ATOM 1303 O O . ARG A 1 169 ? -1.118 -12.369 -16.724 1.00 65.88 169 ARG A O 1
ATOM 1310 N N . ASN A 1 170 ? -1.216 -10.130 -17.020 1.00 49.59 170 ASN A N 1
ATOM 1311 C CA . ASN A 1 170 ? -2.149 -10.160 -18.144 1.00 49.59 170 ASN A CA 1
ATOM 1312 C C . ASN A 1 170 ? -1.453 -10.932 -19.273 1.00 49.59 170 ASN A C 1
ATOM 1314 O O . ASN A 1 170 ? -0.401 -10.508 -19.760 1.00 49.59 170 ASN A O 1
ATOM 1318 N N . ARG A 1 171 ? -1.966 -12.131 -19.560 1.00 50.97 171 ARG A N 1
ATOM 1319 C CA . ARG A 1 171 ? -1.527 -12.965 -20.679 1.00 50.97 171 ARG A CA 1
ATOM 1320 C C . ARG A 1 171 ? -2.200 -12.512 -21.958 1.00 50.97 171 ARG A C 1
ATOM 1322 O O . ARG A 1 171 ? -3.385 -12.127 -21.873 1.00 50.97 171 ARG A O 1
#

Mean predicted aligned error: 12.01 Å

pLDDT: mean 76.6, std 19.36, range [35.97, 96.75]